Protein AF-X1ARS0-F1 (afdb_monomer)

Sequence (108 aa):
MAFAHSLEYIEGKKKSLIFTQDKILSTDGEGVPELIISYIIMGKVKHIDKERERIVPELKKLLLLFKEKYKNKNLAHVSEFQEFKQEIDNLFGEEGKTVDQRLKGSFF

Organism: NCBI:txid412755

Nearest PDB structures (foldseek):
  1p1i-assembly1_B-2  TM=3.208E-01  e=1.091E+00  Saccharomyces cerevisiae
  1p1k-assembly1_B-2  TM=2.915E-01  e=1.022E+00  Saccharomyces cerevisiae
  1p1j-assembly1_B  TM=2.896E-01  e=1.716E+00  Saccharomyces cerevisiae
  1jkf-assembly1_B-2  TM=2.681E-01  e=4.832E+00  Saccharomyces cerevisiae

Structure (mmCIF, N/CA/C/O backbone):
data_AF-X1ARS0-F1
#
_entry.id   AF-X1ARS0-F1
#
loop_
_atom_site.group_PDB
_atom_site.id
_atom_site.type_symbol
_atom_site.label_atom_id
_atom_site.label_alt_id
_atom_site.label_comp_id
_atom_site.label_asym_id
_atom_site.label_entity_id
_atom_site.label_seq_id
_atom_site.pdbx_PDB_ins_code
_atom_site.Cartn_x
_atom_site.Cartn_y
_atom_site.Cartn_z
_atom_site.occupancy
_atom_site.B_iso_or_equiv
_atom_site.auth_seq_id
_atom_site.auth_comp_id
_atom_site.auth_asym_id
_atom_site.auth_atom_id
_atom_site.pdbx_PDB_model_num
ATOM 1 N N . MET A 1 1 ? -26.116 6.907 -14.077 1.00 30.17 1 MET A N 1
ATOM 2 C CA . MET A 1 1 ? -25.538 7.171 -12.742 1.00 30.17 1 MET A CA 1
ATOM 3 C C . MET A 1 1 ? -24.481 6.113 -12.485 1.00 30.17 1 MET A C 1
ATOM 5 O O . MET A 1 1 ? -24.830 4.943 -12.421 1.00 30.17 1 MET A O 1
ATOM 9 N N . ALA A 1 2 ? -23.201 6.485 -12.470 1.00 32.44 2 ALA A N 1
ATOM 10 C CA . ALA A 1 2 ? -22.108 5.536 -12.281 1.00 32.44 2 ALA A CA 1
ATOM 11 C C . ALA A 1 2 ? -21.790 5.414 -10.784 1.00 32.44 2 ALA A C 1
ATOM 13 O O . ALA A 1 2 ? -21.357 6.383 -10.162 1.00 32.44 2 ALA A O 1
ATOM 14 N N . PHE A 1 3 ? -22.001 4.230 -10.208 1.00 35.53 3 PHE A N 1
ATOM 15 C CA . PHE A 1 3 ? -21.437 3.863 -8.910 1.00 35.53 3 PHE A CA 1
ATOM 16 C C . PHE A 1 3 ? -19.930 3.649 -9.094 1.00 35.53 3 PHE A C 1
ATOM 18 O O . PHE A 1 3 ? -19.471 2.533 -9.294 1.00 35.53 3 PHE A O 1
ATOM 25 N N . ALA A 1 4 ? -19.163 4.737 -9.104 1.00 38.06 4 ALA A N 1
ATOM 26 C CA . ALA A 1 4 ? -17.704 4.704 -9.200 1.00 38.06 4 ALA A CA 1
ATOM 27 C C . ALA A 1 4 ? -17.049 5.131 -7.879 1.00 38.06 4 ALA A C 1
ATOM 29 O O . ALA A 1 4 ? -16.035 5.819 -7.876 1.00 38.06 4 ALA A O 1
ATOM 30 N N . HIS A 1 5 ? -17.634 4.755 -6.739 1.00 48.25 5 HIS A N 1
ATOM 31 C CA . HIS A 1 5 ? -16.856 4.744 -5.505 1.00 48.25 5 HIS A CA 1
ATOM 32 C C . HIS A 1 5 ? -16.083 3.430 -5.500 1.00 48.25 5 HIS A C 1
ATOM 34 O O . HIS A 1 5 ? -16.653 2.372 -5.240 1.00 48.25 5 HIS A O 1
ATOM 40 N N . SER A 1 6 ? -14.803 3.488 -5.873 1.00 61.53 6 SER A N 1
ATOM 41 C CA . SER A 1 6 ? -13.886 2.376 -5.644 1.00 61.53 6 SER A CA 1
ATOM 42 C C . SER A 1 6 ? -13.965 2.012 -4.166 1.00 61.53 6 SER A C 1
ATOM 44 O O . SER A 1 6 ? -13.760 2.873 -3.310 1.00 61.53 6 SER A O 1
ATOM 46 N N . LEU A 1 7 ? -14.322 0.763 -3.870 1.00 71.25 7 LEU A N 1
ATOM 47 C CA . LEU A 1 7 ? -14.310 0.259 -2.507 1.00 71.25 7 LEU A CA 1
ATOM 48 C C . LEU A 1 7 ? -12.869 0.359 -1.993 1.00 71.25 7 LEU A C 1
ATOM 50 O O . LEU A 1 7 ? -11.976 -0.263 -2.557 1.00 71.25 7 LEU A O 1
ATOM 54 N N . GLU A 1 8 ? -12.650 1.175 -0.967 1.00 84.88 8 G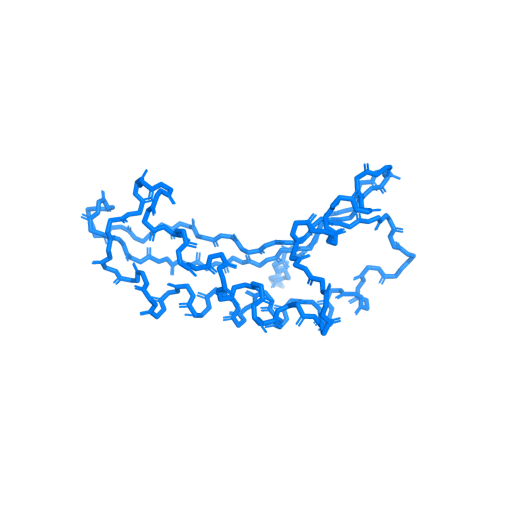LU A N 1
ATOM 55 C CA . GLU A 1 8 ? -11.327 1.412 -0.365 1.00 84.88 8 GLU A CA 1
ATOM 56 C C . GLU A 1 8 ? -11.224 0.787 1.037 1.00 84.88 8 GLU A C 1
ATOM 58 O O . GLU A 1 8 ? -10.236 0.989 1.742 1.00 84.88 8 GLU A O 1
ATOM 63 N N . TYR A 1 9 ? -12.239 0.029 1.471 1.00 88.12 9 TYR A N 1
ATOM 64 C CA . TYR A 1 9 ? -12.201 -0.703 2.732 1.00 88.12 9 TYR A CA 1
ATOM 65 C C . TYR A 1 9 ? -13.114 -1.934 2.764 1.00 88.12 9 TYR A C 1
ATOM 67 O O . TYR A 1 9 ? -14.080 -2.039 2.015 1.00 88.12 9 TYR A O 1
ATOM 75 N N . ILE A 1 10 ? -12.816 -2.860 3.675 1.00 88.56 10 ILE A N 1
ATOM 76 C CA . ILE A 1 10 ? -13.638 -4.022 4.025 1.00 88.56 10 ILE A CA 1
ATOM 77 C C . ILE A 1 10 ? -13.749 -4.092 5.552 1.00 88.56 10 ILE A C 1
ATOM 79 O O . ILE A 1 10 ? -12.742 -4.074 6.264 1.00 88.56 10 ILE A O 1
ATOM 83 N N . GLU A 1 11 ? -14.972 -4.219 6.064 1.00 88.81 11 GLU A N 1
ATOM 84 C CA . GLU A 1 11 ? -15.238 -4.410 7.493 1.00 88.81 11 GLU A CA 1
ATOM 85 C C . GLU A 1 11 ? -15.523 -5.876 7.821 1.00 88.81 11 GLU A C 1
ATOM 87 O O . GLU A 1 11 ? -16.542 -6.446 7.433 1.00 88.81 11 GLU A O 1
ATOM 92 N N . GLY A 1 12 ? -14.625 -6.494 8.584 1.00 85.69 12 GLY A N 1
ATOM 93 C CA . GLY A 1 12 ? -14.832 -7.811 9.170 1.00 85.69 12 GLY A CA 1
ATOM 94 C C . GLY A 1 12 ? -15.444 -7.745 10.573 1.00 85.69 12 GLY A C 1
ATOM 95 O O . GLY A 1 12 ? -15.654 -6.689 11.171 1.00 85.69 12 GLY A O 1
ATOM 96 N N . LYS A 1 13 ? -15.683 -8.919 11.173 1.00 87.75 13 LYS A N 1
ATOM 97 C CA . LYS A 1 13 ? -16.222 -9.007 12.546 1.00 87.75 13 LYS A CA 1
ATOM 98 C C . LYS A 1 13 ? -15.276 -8.429 13.606 1.00 87.75 13 LYS A C 1
ATOM 100 O O . LYS A 1 13 ? -15.750 -7.842 14.573 1.00 87.75 13 LYS A O 1
ATOM 105 N N . LYS A 1 14 ? -13.963 -8.613 13.437 1.00 88.81 14 LYS A N 1
ATOM 106 C CA . LYS A 1 14 ? -12.928 -8.221 14.415 1.00 88.81 14 LYS A CA 1
ATOM 107 C C . LYS A 1 14 ? -11.913 -7.214 13.884 1.00 88.81 14 LYS A C 1
ATOM 109 O O . LYS A 1 14 ? -11.246 -6.554 14.677 1.00 88.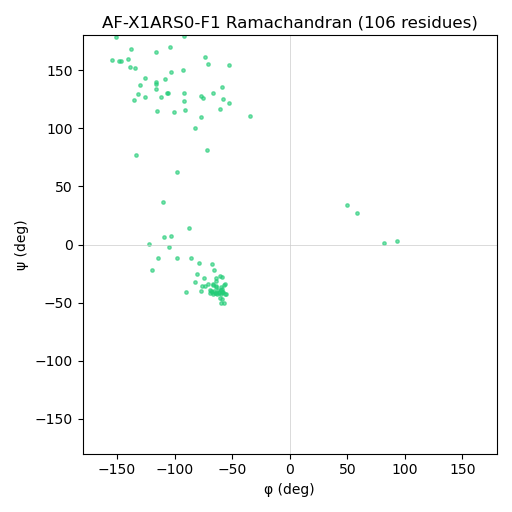81 14 LYS A O 1
ATOM 114 N N . LYS A 1 15 ? -11.759 -7.140 12.566 1.00 89.31 15 LYS A N 1
ATOM 115 C CA . LYS A 1 15 ? -10.719 -6.361 11.903 1.00 89.31 15 LYS A CA 1
ATOM 116 C C . LYS A 1 15 ? -11.331 -5.578 10.752 1.00 89.31 15 LYS A C 1
ATOM 118 O O . LYS A 1 15 ? -12.311 -6.028 10.158 1.00 89.31 15 LYS A O 1
ATOM 123 N N . SER A 1 16 ? -10.718 -4.450 10.453 1.00 89.06 16 SER A N 1
ATOM 124 C CA . SER A 1 16 ? -11.025 -3.602 9.312 1.00 89.06 16 SER A CA 1
ATOM 125 C C . SER A 1 16 ? -9.804 -3.571 8.397 1.00 89.06 16 SER A C 1
ATOM 127 O O . SER A 1 16 ? -8.671 -3.507 8.877 1.00 89.06 16 SER A O 1
ATOM 129 N N . LEU A 1 17 ? -10.035 -3.651 7.093 1.00 90.25 17 LEU A N 1
ATOM 130 C CA . LEU A 1 17 ? -9.021 -3.529 6.051 1.00 90.25 17 LEU A CA 1
ATOM 131 C C . LEU A 1 17 ? -9.292 -2.233 5.298 1.00 90.25 17 LEU A C 1
ATOM 133 O O . LEU A 1 17 ? -10.406 -2.045 4.828 1.00 90.25 17 LEU A O 1
ATOM 137 N N . ILE A 1 18 ? -8.297 -1.365 5.168 1.00 91.12 18 ILE A N 1
ATOM 138 C CA . ILE A 1 18 ? -8.351 -0.190 4.288 1.00 91.12 18 ILE A CA 1
ATOM 139 C C . ILE A 1 18 ? -7.278 -0.386 3.231 1.00 91.12 18 ILE A C 1
ATOM 141 O O . ILE A 1 18 ? -6.159 -0.781 3.561 1.00 91.12 18 ILE A O 1
ATOM 145 N N . PHE A 1 19 ? -7.617 -0.155 1.970 1.00 93.62 19 PHE A N 1
ATOM 146 C CA . PHE A 1 19 ? -6.719 -0.410 0.857 1.00 93.62 19 PHE A CA 1
ATOM 147 C C . PHE A 1 19 ? -6.918 0.588 -0.276 1.00 93.62 19 PHE A C 1
ATOM 149 O O . PHE A 1 19 ? -7.965 1.211 -0.438 1.00 93.62 19 PHE A O 1
ATOM 156 N N . THR A 1 20 ? -5.881 0.719 -1.086 1.00 93.75 20 THR A N 1
ATOM 157 C CA . THR A 1 20 ? -5.926 1.403 -2.369 1.00 93.75 20 THR A CA 1
ATOM 158 C C . THR A 1 20 ? -5.086 0.613 -3.362 1.00 93.75 20 THR A C 1
ATOM 160 O O . THR A 1 20 ? -4.255 -0.212 -2.975 1.00 93.75 20 THR A O 1
ATOM 163 N N . GLN A 1 21 ? -5.335 0.820 -4.645 1.00 94.12 21 GLN A N 1
ATOM 164 C CA . GLN A 1 21 ? -4.725 0.028 -5.700 1.00 94.12 21 GLN A CA 1
ATOM 165 C C . GLN A 1 21 ? -4.317 0.910 -6.869 1.00 94.12 21 GLN A C 1
ATOM 167 O O . GLN A 1 21 ? -4.927 1.951 -7.120 1.00 94.12 21 GLN A O 1
ATOM 172 N N . ASP A 1 22 ? -3.309 0.460 -7.598 1.00 94.00 22 ASP A N 1
ATOM 173 C CA . ASP A 1 22 ? -2.842 1.086 -8.827 1.00 94.00 22 ASP A CA 1
ATOM 174 C C . ASP A 1 22 ? -2.233 0.009 -9.736 1.00 94.00 22 ASP A C 1
ATOM 176 O O . ASP A 1 22 ? -2.189 -1.172 -9.388 1.00 94.00 22 ASP A O 1
ATOM 180 N N . LYS A 1 23 ? -1.775 0.407 -10.919 1.00 94.12 23 LYS A N 1
ATOM 181 C CA . LYS A 1 23 ? -1.051 -0.450 -11.846 1.00 94.12 23 LYS A CA 1
ATOM 182 C C . LYS A 1 23 ? 0.420 -0.062 -11.914 1.00 94.12 23 LYS A C 1
ATOM 184 O O . LYS A 1 23 ? 0.765 1.125 -11.922 1.00 94.12 23 LYS A O 1
ATOM 189 N N . ILE A 1 24 ? 1.281 -1.062 -12.028 1.00 94.69 24 ILE A N 1
ATOM 190 C CA . ILE A 1 24 ? 2.716 -0.902 -12.258 1.00 94.69 24 ILE A CA 1
ATOM 191 C C . ILE A 1 24 ? 3.129 -1.695 -13.490 1.00 94.69 24 ILE A C 1
ATOM 193 O O . ILE A 1 24 ? 2.593 -2.761 -13.758 1.00 94.69 24 ILE A O 1
ATOM 197 N N . LEU A 1 25 ? 4.063 -1.152 -14.262 1.00 93.44 25 LEU A N 1
ATOM 198 C CA . LEU A 1 25 ? 4.692 -1.898 -15.342 1.00 93.44 25 LEU A CA 1
ATOM 199 C C . LEU A 1 25 ? 5.946 -2.568 -14.789 1.00 93.44 25 LEU A C 1
ATOM 201 O O . LEU A 1 25 ? 6.761 -1.892 -14.158 1.00 93.44 25 LEU A O 1
ATOM 205 N N . SER A 1 26 ? 6.092 -3.858 -15.043 1.00 91.06 26 SER A N 1
ATOM 206 C CA . SER A 1 26 ? 7.255 -4.658 -14.681 1.00 91.06 26 SER A CA 1
ATOM 207 C C . SER A 1 26 ? 7.949 -5.175 -15.944 1.00 91.06 26 SER A C 1
ATOM 209 O O . SER A 1 26 ? 7.403 -5.102 -17.049 1.00 91.06 26 SER A O 1
ATOM 211 N N . THR A 1 27 ? 9.176 -5.670 -15.805 1.00 90.31 27 THR A N 1
ATOM 212 C CA . THR A 1 27 ? 9.902 -6.299 -16.925 1.00 90.31 27 THR A CA 1
ATOM 213 C C . THR A 1 27 ? 9.487 -7.745 -17.165 1.00 90.31 27 THR A C 1
ATOM 215 O O . THR A 1 27 ? 9.637 -8.246 -18.273 1.00 90.31 27 THR A O 1
ATOM 218 N N . ASP A 1 28 ? 8.989 -8.411 -16.129 1.00 88.25 28 ASP A N 1
ATOM 219 C CA . ASP A 1 28 ? 8.488 -9.784 -16.142 1.00 88.25 28 ASP A CA 1
ATOM 220 C C . ASP A 1 28 ? 7.015 -9.881 -16.574 1.00 88.25 28 ASP A C 1
ATOM 222 O O . ASP A 1 28 ? 6.553 -10.962 -16.922 1.00 88.25 28 ASP A O 1
ATOM 226 N N . GLY A 1 29 ? 6.301 -8.753 -16.645 1.00 81.94 29 GLY A N 1
ATOM 227 C CA . GLY A 1 29 ? 4.897 -8.673 -17.054 1.00 81.94 29 GLY A CA 1
ATOM 228 C C . GLY A 1 29 ? 4.644 -8.528 -18.559 1.00 81.94 29 GLY A C 1
ATOM 229 O O . GLY A 1 29 ? 3.543 -8.148 -18.941 1.00 81.94 29 GLY A O 1
ATOM 230 N N . GLU A 1 30 ? 5.636 -8.760 -19.428 1.00 88.00 30 GLU A N 1
ATOM 231 C CA . GLU A 1 30 ? 5.493 -8.732 -20.904 1.00 88.00 30 GLU A CA 1
ATOM 232 C C . GLU A 1 30 ? 4.796 -7.470 -21.469 1.00 88.00 30 GLU A C 1
ATOM 234 O O . GLU A 1 30 ? 4.064 -7.510 -22.457 1.00 88.00 30 GLU A O 1
ATOM 239 N N . GLY A 1 31 ? 5.007 -6.309 -20.840 1.00 86.50 31 GLY A N 1
ATOM 240 C CA . GLY A 1 31 ? 4.375 -5.052 -21.259 1.00 86.50 31 GLY 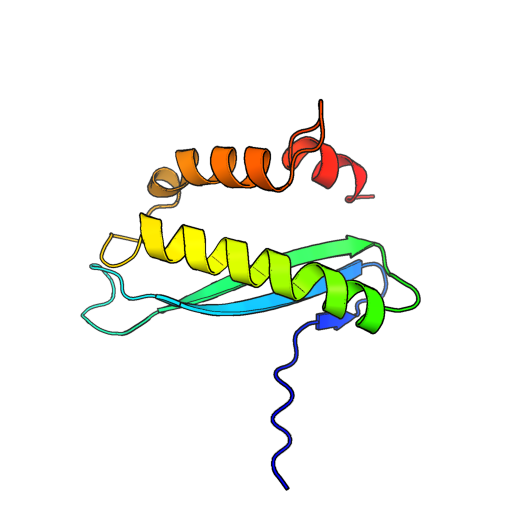A CA 1
ATOM 241 C C . GLY A 1 31 ? 2.936 -4.857 -20.759 1.00 86.50 31 GLY A C 1
ATOM 242 O O . GLY A 1 31 ? 2.327 -3.822 -21.042 1.00 86.50 31 GLY A O 1
ATOM 243 N N . VAL A 1 32 ? 2.396 -5.803 -19.990 1.00 90.38 32 VAL A N 1
ATOM 244 C CA . VAL A 1 32 ? 1.085 -5.717 -19.343 1.00 90.38 32 VAL A CA 1
ATOM 245 C C . VAL A 1 32 ? 1.246 -5.126 -17.938 1.00 90.38 32 VAL A C 1
ATOM 247 O O . VAL A 1 32 ? 1.985 -5.672 -17.123 1.00 90.38 32 VAL A O 1
ATOM 250 N N . PRO A 1 33 ? 0.558 -4.015 -17.609 1.00 91.56 33 PRO A N 1
ATOM 251 C CA . PRO A 1 33 ? 0.597 -3.477 -16.256 1.00 91.56 33 PRO A CA 1
ATOM 252 C C . PRO A 1 33 ? -0.071 -4.412 -15.240 1.00 91.56 33 PRO A C 1
ATOM 254 O O . PRO A 1 33 ? -1.231 -4.800 -15.406 1.00 91.56 33 PRO A O 1
ATOM 257 N N . GLU A 1 34 ? 0.633 -4.685 -14.150 1.00 90.62 34 GLU A N 1
ATOM 258 C CA . GLU A 1 34 ? 0.203 -5.530 -13.041 1.00 90.62 34 GLU A CA 1
ATOM 259 C C . GLU A 1 34 ? -0.475 -4.717 -11.937 1.00 90.62 34 GLU A C 1
ATOM 261 O O . GLU A 1 34 ? -0.171 -3.540 -11.727 1.00 90.62 34 GLU A O 1
ATOM 266 N N . LEU A 1 35 ? -1.406 -5.348 -11.219 1.00 91.62 35 LEU A N 1
ATOM 267 C CA . LEU A 1 35 ? -2.098 -4.732 -10.091 1.00 91.62 35 LEU A CA 1
ATOM 268 C C . LEU A 1 35 ? -1.188 -4.717 -8.860 1.00 91.62 35 LEU A C 1
ATOM 270 O O . LEU A 1 35 ? -0.727 -5.763 -8.414 1.00 91.62 35 LEU A O 1
ATOM 274 N N . ILE A 1 36 ? -1.026 -3.544 -8.256 1.00 92.06 36 ILE A N 1
ATOM 275 C CA . ILE A 1 36 ? -0.416 -3.393 -6.936 1.00 92.06 36 ILE A CA 1
ATOM 276 C C . ILE A 1 36 ? -1.434 -2.837 -5.952 1.00 92.06 36 ILE A C 1
ATOM 278 O O . ILE A 1 36 ? -2.228 -1.954 -6.280 1.00 92.06 36 ILE A O 1
ATOM 282 N N . ILE A 1 37 ? -1.406 -3.367 -4.732 1.00 92.88 37 ILE A N 1
ATOM 283 C CA . ILE A 1 37 ? -2.334 -3.010 -3.663 1.00 92.88 37 ILE A CA 1
ATOM 284 C C . ILE A 1 37 ? -1.515 -2.590 -2.449 1.00 92.88 37 ILE A C 1
ATOM 286 O O . ILE A 1 37 ? -0.665 -3.340 -1.975 1.00 92.88 37 ILE A O 1
ATOM 290 N N . SER A 1 38 ? -1.805 -1.404 -1.926 1.00 91.12 38 SER A N 1
ATOM 291 C CA . SER A 1 38 ? -1.309 -0.948 -0.631 1.00 91.12 38 SER A CA 1
ATOM 292 C C . SER A 1 38 ? -2.458 -0.995 0.360 1.00 91.12 38 SER A C 1
ATOM 294 O O . SER A 1 38 ? -3.559 -0.529 0.058 1.00 91.12 38 SER A O 1
ATOM 296 N N . TYR A 1 39 ? -2.233 -1.600 1.523 1.00 91.75 39 TYR A N 1
ATOM 297 C CA . TYR A 1 39 ? -3.294 -1.855 2.485 1.00 91.75 39 TYR A CA 1
ATOM 298 C C . TYR A 1 39 ? -2.811 -1.811 3.932 1.00 91.75 39 TYR A C 1
ATOM 300 O O . TYR A 1 39 ? -1.638 -2.030 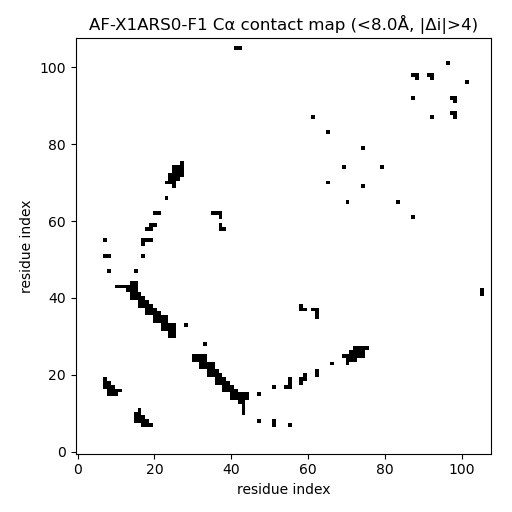4.228 1.00 91.75 39 TYR A O 1
ATOM 308 N N . ILE A 1 40 ? -3.753 -1.586 4.846 1.00 88.00 40 ILE A N 1
ATOM 309 C CA . ILE A 1 40 ? -3.557 -1.735 6.286 1.00 88.00 40 ILE A CA 1
ATOM 310 C C . ILE A 1 40 ? -4.675 -2.585 6.884 1.00 88.00 40 ILE A C 1
ATOM 312 O O . ILE A 1 40 ? -5.853 -2.411 6.569 1.00 88.00 40 ILE A O 1
ATOM 316 N N . ILE A 1 41 ? -4.296 -3.494 7.778 1.00 89.25 41 ILE A N 1
ATOM 317 C CA . ILE A 1 41 ? -5.227 -4.263 8.603 1.00 89.25 41 ILE A CA 1
ATOM 318 C C . ILE A 1 41 ? -5.164 -3.696 10.013 1.00 89.25 41 ILE A C 1
ATOM 320 O O . ILE A 1 41 ? -4.086 -3.559 10.589 1.00 89.25 41 ILE A O 1
ATOM 324 N N . MET A 1 42 ? -6.322 -3.400 10.587 1.00 86.56 42 MET A N 1
ATOM 325 C CA . MET A 1 42 ? -6.428 -2.867 11.939 1.00 86.56 42 MET A CA 1
ATOM 326 C C . MET A 1 42 ? -7.570 -3.505 12.717 1.00 86.56 42 MET A C 1
ATOM 328 O O . MET A 1 42 ? -8.405 -4.223 12.163 1.00 86.56 42 MET A O 1
ATOM 332 N N . GLY A 1 43 ? -7.590 -3.266 14.031 1.00 87.06 43 GLY A N 1
ATOM 333 C CA . GLY A 1 43 ? -8.745 -3.586 14.867 1.00 87.06 43 GLY A CA 1
ATOM 334 C C . GLY A 1 43 ? -10.025 -2.975 14.300 1.00 87.06 43 GLY A C 1
ATOM 335 O O . GLY A 1 43 ? -9.977 -1.984 13.575 1.00 87.06 43 GLY A O 1
ATOM 336 N N . LYS A 1 44 ? -11.177 -3.571 14.615 1.00 87.12 44 LYS A N 1
ATOM 337 C CA . LYS A 1 44 ? -12.460 -3.008 14.195 1.00 87.12 44 LYS A CA 1
ATOM 338 C C . LYS A 1 44 ? -12.607 -1.583 14.731 1.00 87.12 44 LYS A C 1
ATOM 340 O O . LYS A 1 44 ? -12.519 -1.357 15.938 1.00 87.12 44 LYS A O 1
ATOM 345 N N . VAL A 1 45 ? -12.868 -0.645 13.832 1.00 84.12 45 VAL A N 1
ATOM 346 C CA . VAL A 1 45 ? -13.079 0.769 14.158 1.00 84.12 45 VAL A CA 1
ATOM 347 C C . VAL A 1 45 ? -14.565 1.108 14.103 1.00 84.12 45 VAL A C 1
ATOM 349 O O . VAL A 1 45 ? -15.318 0.503 13.348 1.00 84.12 45 VAL A O 1
ATOM 352 N N . LYS A 1 46 ? -15.011 2.061 14.929 1.00 84.44 46 LYS A N 1
ATOM 353 C CA . LYS A 1 46 ? -16.425 2.487 14.957 1.00 84.44 46 LYS A CA 1
ATOM 354 C C . LYS A 1 46 ? -16.818 3.346 13.751 1.00 84.44 46 LYS A C 1
ATOM 356 O O . LYS A 1 46 ? -17.982 3.353 13.376 1.00 84.44 46 LYS A O 1
ATOM 361 N N . HIS A 1 47 ? -15.861 4.083 13.185 1.00 88.44 47 HIS A N 1
ATOM 362 C CA . HIS A 1 47 ? -16.077 5.040 12.098 1.00 88.44 47 HIS A CA 1
ATOM 363 C C . HIS A 1 47 ? -15.021 4.831 11.010 1.00 88.44 47 HIS A C 1
ATOM 365 O O . HIS A 1 47 ? -14.039 5.571 10.941 1.00 88.44 47 HIS A O 1
ATOM 371 N N . ILE A 1 48 ? -15.193 3.788 10.193 1.00 87.56 48 ILE A N 1
ATOM 372 C CA . ILE A 1 48 ? -14.190 3.419 9.189 1.00 87.56 48 ILE A CA 1
ATOM 373 C C . ILE A 1 48 ? -13.996 4.485 8.113 1.00 87.56 48 ILE A C 1
ATOM 375 O O . ILE A 1 48 ? -12.871 4.669 7.669 1.00 87.56 48 ILE A O 1
ATOM 379 N N . ASP A 1 49 ? -15.036 5.242 7.757 1.00 89.12 49 ASP A N 1
ATOM 380 C CA . ASP A 1 49 ? -14.920 6.305 6.754 1.00 89.12 49 ASP A CA 1
ATOM 381 C C . ASP A 1 49 ? -13.935 7.400 7.191 1.00 89.12 49 ASP A C 1
ATOM 383 O O . ASP A 1 49 ? -13.105 7.837 6.398 1.00 89.12 49 ASP A O 1
ATOM 387 N N . LYS A 1 50 ? -13.939 7.765 8.481 1.00 88.00 50 LYS A N 1
ATOM 388 C CA . LYS A 1 50 ? -12.985 8.734 9.043 1.00 88.00 50 LYS A CA 1
ATOM 389 C C . LYS A 1 50 ? -11.550 8.207 8.996 1.00 88.00 50 LYS A C 1
ATOM 391 O O . LYS A 1 50 ? -10.620 8.944 8.676 1.00 88.00 50 LYS A O 1
ATOM 396 N N . GLU A 1 51 ? -11.358 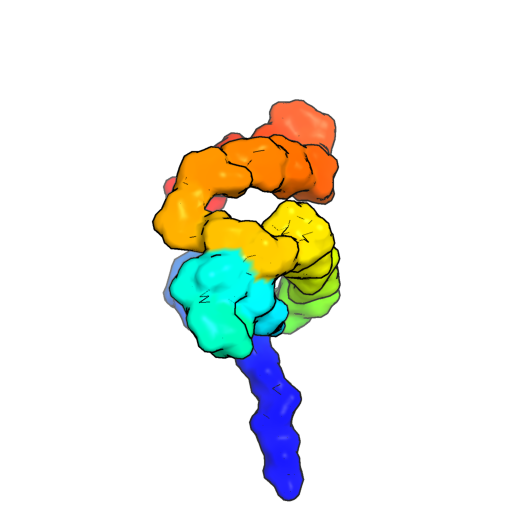6.928 9.317 1.00 87.25 51 GLU A N 1
ATOM 397 C CA . GLU A 1 51 ? -10.036 6.301 9.223 1.00 87.25 51 GLU A CA 1
ATOM 398 C C . GLU A 1 51 ? -9.582 6.171 7.768 1.00 87.25 51 GLU A C 1
ATOM 400 O O . GLU A 1 51 ? -8.429 6.461 7.460 1.00 87.25 51 GLU A O 1
ATOM 405 N N . ARG A 1 52 ? -10.488 5.816 6.853 1.00 89.00 52 ARG A N 1
ATOM 406 C CA . ARG A 1 52 ? -10.243 5.751 5.409 1.00 89.00 52 ARG A CA 1
ATOM 407 C C . ARG A 1 52 ? -9.757 7.098 4.877 1.00 89.00 52 ARG A C 1
ATOM 409 O O . ARG A 1 52 ? -8.728 7.125 4.209 1.00 89.00 52 ARG A O 1
ATOM 416 N N . GLU A 1 53 ? -10.444 8.197 5.186 1.00 90.25 53 GLU A N 1
ATOM 417 C CA . GLU A 1 53 ? -10.051 9.546 4.746 1.00 90.25 53 GLU A CA 1
ATOM 418 C C . GLU A 1 53 ? -8.632 9.918 5.192 1.00 90.25 53 GLU A C 1
ATOM 420 O O . GLU A 1 53 ? -7.894 10.558 4.445 1.00 90.25 53 GLU A O 1
ATOM 425 N N . ARG A 1 54 ? -8.223 9.461 6.381 1.00 86.44 54 ARG A N 1
ATOM 426 C CA . ARG A 1 54 ? -6.873 9.667 6.917 1.00 86.44 54 ARG A CA 1
ATOM 427 C C . ARG A 1 54 ? -5.829 8.745 6.282 1.00 86.44 54 ARG A C 1
ATOM 429 O O . ARG A 1 54 ? -4.702 9.165 6.051 1.00 86.44 54 ARG A O 1
ATOM 436 N N . ILE A 1 55 ? -6.174 7.482 6.045 1.00 88.31 55 ILE A N 1
ATOM 437 C CA . ILE A 1 55 ? -5.220 6.416 5.701 1.00 88.31 55 ILE A CA 1
ATOM 438 C C . ILE A 1 55 ? -5.006 6.289 4.195 1.00 88.31 55 ILE A C 1
ATOM 440 O O . ILE A 1 55 ? -3.874 6.088 3.759 1.00 88.31 55 ILE A O 1
ATOM 444 N N . VAL A 1 56 ? -6.062 6.404 3.386 1.00 90.75 56 VAL A N 1
ATOM 445 C CA . VAL A 1 56 ? -5.974 6.236 1.927 1.00 90.75 56 VAL A CA 1
ATOM 446 C C . VAL A 1 56 ? -4.927 7.165 1.291 1.00 90.75 56 VAL A C 1
ATOM 448 O O . VAL A 1 56 ? -4.169 6.677 0.450 1.00 90.75 56 VAL A O 1
ATOM 451 N N . PRO A 1 57 ? -4.806 8.456 1.667 1.00 90.12 57 PRO A N 1
ATOM 452 C CA . PRO A 1 57 ? -3.740 9.317 1.152 1.00 90.12 57 PRO A CA 1
ATOM 453 C C . PRO A 1 57 ? -2.332 8.782 1.439 1.00 90.12 57 PRO A C 1
ATOM 455 O O . PRO A 1 57 ? -1.477 8.818 0.557 1.00 90.12 57 PRO A O 1
ATOM 458 N N . GLU A 1 58 ? -2.095 8.237 2.633 1.00 88.00 58 GLU A N 1
ATOM 459 C CA . GLU A 1 58 ? -0.794 7.666 2.997 1.00 88.00 58 GLU A CA 1
ATOM 460 C C . GLU A 1 58 ? -0.502 6.374 2.225 1.00 88.00 58 GLU A C 1
ATOM 462 O O . GLU A 1 58 ? 0.606 6.179 1.727 1.00 88.00 58 GLU A O 1
ATOM 467 N N . LEU A 1 59 ? -1.513 5.521 2.022 1.00 89.94 59 LEU A N 1
ATOM 468 C CA . LEU A 1 59 ? -1.370 4.329 1.182 1.00 89.94 59 LEU A CA 1
ATOM 469 C C . LEU A 1 59 ? -1.087 4.693 -0.286 1.00 89.94 59 LEU A C 1
ATOM 471 O O . LEU A 1 59 ? -0.302 4.006 -0.940 1.00 89.94 59 LEU A O 1
ATOM 475 N N . LYS A 1 60 ? -1.672 5.789 -0.795 1.00 91.81 60 LYS A N 1
ATOM 476 C CA . LYS A 1 60 ? -1.390 6.319 -2.142 1.00 91.81 60 LYS A CA 1
ATOM 477 C C . LYS A 1 60 ? 0.042 6.841 -2.264 1.00 91.81 60 LYS A C 1
ATOM 479 O O . LYS A 1 60 ? 0.695 6.545 -3.261 1.00 91.81 60 LYS A O 1
ATOM 484 N N . LYS A 1 61 ? 0.552 7.561 -1.256 1.00 90.12 61 LYS A N 1
ATOM 485 C CA . LYS A 1 61 ? 1.970 7.967 -1.208 1.00 90.12 61 LYS A CA 1
ATOM 486 C C . LYS A 1 61 ? 2.888 6.748 -1.223 1.00 90.12 61 LYS A C 1
ATOM 488 O O . LYS A 1 61 ? 3.863 6.735 -1.966 1.00 90.12 61 LYS A O 1
ATOM 493 N N . LEU A 1 62 ? 2.544 5.705 -0.466 1.00 90.12 62 LEU A N 1
ATOM 494 C CA . LEU A 1 62 ? 3.332 4.478 -0.442 1.00 90.12 62 LEU A CA 1
ATOM 495 C C . LEU A 1 62 ? 3.367 3.781 -1.813 1.00 90.12 62 LEU A C 1
ATOM 497 O O . LEU A 1 62 ? 4.435 3.366 -2.255 1.00 90.12 62 LEU A O 1
ATOM 501 N N . LEU A 1 63 ? 2.229 3.699 -2.516 1.00 92.06 63 LEU A N 1
ATOM 502 C CA . LEU A 1 63 ? 2.194 3.180 -3.890 1.00 92.06 63 LEU A CA 1
ATOM 503 C C . LEU A 1 63 ? 3.039 4.022 -4.846 1.00 92.06 63 LEU A C 1
ATOM 505 O O . LEU A 1 63 ? 3.726 3.459 -5.695 1.00 92.06 63 LEU A O 1
ATOM 509 N N . LEU A 1 64 ? 2.995 5.351 -4.723 1.00 92.75 64 LEU A N 1
ATOM 510 C CA . LEU A 1 64 ? 3.796 6.239 -5.561 1.00 92.75 64 LEU A CA 1
ATOM 511 C C . LEU A 1 64 ? 5.292 5.956 -5.382 1.00 92.75 64 LEU A C 1
ATOM 513 O O . LEU A 1 64 ? 5.973 5.706 -6.371 1.00 92.75 64 LEU A O 1
ATOM 517 N N . LEU A 1 65 ? 5.769 5.899 -4.138 1.00 91.44 65 LEU A N 1
ATOM 518 C CA . LEU A 1 65 ? 7.172 5.609 -3.826 1.00 91.44 65 LEU A CA 1
ATOM 519 C C . LEU A 1 65 ? 7.595 4.222 -4.318 1.00 91.44 65 LEU A C 1
ATOM 521 O O . LEU A 1 65 ? 8.657 4.067 -4.922 1.00 91.44 65 LEU A O 1
ATOM 525 N N . PHE A 1 66 ? 6.731 3.218 -4.140 1.00 92.12 66 PHE A N 1
ATOM 526 C CA . PHE A 1 66 ? 6.986 1.884 -4.676 1.00 92.12 66 PHE A CA 1
ATOM 527 C C . PHE A 1 66 ? 7.154 1.924 -6.200 1.00 92.12 66 PHE A C 1
ATOM 529 O O . PHE A 1 66 ? 8.112 1.378 -6.743 1.00 92.12 66 PHE A O 1
ATOM 536 N N . LYS A 1 67 ? 6.255 2.613 -6.911 1.00 93.19 67 LYS A N 1
ATOM 537 C CA . LYS A 1 67 ? 6.328 2.745 -8.371 1.00 93.19 67 LYS A CA 1
ATOM 538 C C . LYS A 1 67 ? 7.569 3.513 -8.812 1.00 93.19 67 LYS A C 1
ATOM 540 O O . LYS A 1 67 ? 8.197 3.108 -9.781 1.00 93.19 67 LYS A O 1
ATOM 545 N N . GLU A 1 68 ? 7.943 4.588 -8.130 1.00 92.44 68 GLU A N 1
ATOM 546 C CA . GLU A 1 68 ? 9.160 5.344 -8.449 1.00 92.44 68 GLU A CA 1
ATOM 547 C C . GLU A 1 68 ? 10.412 4.468 -8.345 1.00 92.44 68 GLU A C 1
ATOM 549 O O . GLU A 1 68 ? 11.288 4.537 -9.208 1.00 92.44 68 GLU A O 1
ATOM 554 N N . LYS A 1 69 ? 10.465 3.586 -7.341 1.00 91.44 69 LYS A N 1
ATOM 555 C CA . LYS A 1 69 ? 11.615 2.708 -7.114 1.00 91.44 69 LYS A CA 1
ATOM 556 C C . LYS A 1 69 ? 11.612 1.442 -7.977 1.00 91.44 69 LYS A C 1
ATOM 558 O O . LYS A 1 69 ? 12.694 0.958 -8.323 1.00 91.44 69 LYS A O 1
ATOM 563 N N . TYR A 1 70 ? 10.442 0.897 -8.315 1.00 92.25 70 TYR A N 1
ATOM 564 C CA . TYR A 1 70 ? 10.309 -0.446 -8.903 1.00 92.25 70 TYR A CA 1
ATOM 565 C C . TYR A 1 70 ? 9.611 -0.513 -10.263 1.00 92.25 70 TYR A C 1
ATOM 567 O O . TYR A 1 70 ? 9.504 -1.594 -10.839 1.00 92.25 70 TYR A O 1
ATOM 575 N N . LYS A 1 71 ? 9.173 0.613 -10.836 1.00 91.19 71 LYS A N 1
ATOM 576 C CA . LYS A 1 71 ? 8.658 0.620 -12.211 1.00 91.19 71 LYS A CA 1
ATOM 577 C C . LYS A 1 71 ? 9.734 0.123 -13.178 1.00 91.19 71 LYS A C 1
ATOM 579 O O . LYS A 1 71 ? 10.882 0.555 -13.119 1.00 91.19 71 LYS A O 1
ATOM 584 N N . ASN A 1 72 ? 9.328 -0.746 -14.101 1.00 90.56 72 ASN A N 1
ATOM 585 C CA . ASN A 1 72 ? 10.194 -1.412 -15.073 1.00 90.56 72 ASN A CA 1
ATOM 586 C C . ASN A 1 72 ? 11.317 -2.239 -14.423 1.00 90.56 72 ASN A C 1
ATOM 588 O O . ASN A 1 72 ? 12.376 -2.411 -15.024 1.00 90.56 72 ASN A O 1
ATOM 592 N N . LYS A 1 73 ? 11.110 -2.730 -13.197 1.00 89.44 73 LYS A N 1
ATOM 593 C CA . LYS A 1 73 ? 11.946 -3.769 -12.591 1.00 89.44 73 LYS A CA 1
ATOM 594 C C . LYS A 1 73 ? 11.221 -5.110 -12.626 1.00 89.44 73 LYS A C 1
ATOM 596 O O . LYS A 1 73 ? 10.034 -5.169 -12.949 1.00 89.44 73 LYS A O 1
ATOM 601 N N . ASN A 1 74 ? 11.954 -6.167 -12.297 1.00 87.94 74 ASN A N 1
ATOM 602 C CA . ASN A 1 74 ? 11.384 -7.488 -12.091 1.00 87.94 74 ASN A CA 1
ATOM 603 C C . ASN A 1 74 ? 10.660 -7.513 -10.738 1.00 87.94 74 ASN A C 1
ATOM 605 O O . ASN A 1 74 ? 11.265 -7.142 -9.729 1.00 87.94 74 ASN A O 1
ATOM 609 N N . LEU A 1 75 ? 9.384 -7.907 -10.722 1.00 87.69 75 LEU A N 1
ATOM 610 C CA . LEU A 1 75 ? 8.571 -7.939 -9.504 1.00 87.69 75 LEU A CA 1
ATOM 611 C C . LEU A 1 75 ? 8.340 -9.352 -8.941 1.00 87.69 75 LEU A C 1
ATOM 613 O O . LEU A 1 75 ? 7.760 -9.485 -7.862 1.00 87.69 75 LEU A O 1
ATOM 617 N N . ALA A 1 76 ? 8.833 -10.400 -9.605 1.00 87.38 76 ALA A N 1
ATOM 618 C CA . ALA A 1 76 ? 8.616 -11.796 -9.222 1.00 87.38 76 ALA A CA 1
ATOM 619 C C . ALA A 1 76 ? 9.262 -12.198 -7.883 1.00 87.38 76 ALA A C 1
ATOM 621 O O . ALA A 1 76 ? 8.850 -13.182 -7.260 1.00 87.38 76 ALA A O 1
ATOM 622 N N . HIS A 1 77 ? 10.285 -11.470 -7.425 1.00 85.31 77 HIS A N 1
ATOM 623 C CA . HIS A 1 77 ? 11.085 -11.858 -6.264 1.00 85.31 77 HIS A CA 1
ATOM 624 C C . HIS A 1 77 ? 10.942 -10.877 -5.102 1.00 85.31 77 HIS A C 1
ATOM 626 O O . HIS A 1 77 ? 11.408 -9.744 -5.146 1.00 85.31 77 HIS A O 1
ATOM 632 N N . VAL A 1 78 ? 10.373 -11.357 -3.992 1.00 81.50 78 VAL A N 1
ATOM 633 C CA . VAL A 1 78 ? 10.155 -10.548 -2.779 1.00 81.50 78 VAL A CA 1
ATOM 634 C C . VAL A 1 78 ? 11.462 -10.008 -2.178 1.00 81.50 78 VAL A C 1
ATOM 636 O O . VAL A 1 78 ? 11.462 -8.960 -1.532 1.00 81.50 78 VAL A O 1
ATOM 639 N N . SER A 1 79 ? 12.588 -10.695 -2.401 1.00 82.56 79 SER A N 1
ATOM 640 C CA . SER A 1 79 ? 13.918 -10.249 -1.967 1.00 82.56 79 SER A CA 1
ATOM 641 C C . SER A 1 79 ? 14.315 -8.885 -2.535 1.00 82.56 79 SER A C 1
ATOM 643 O O . SER A 1 79 ? 15.030 -8.147 -1.864 1.00 82.56 79 SER A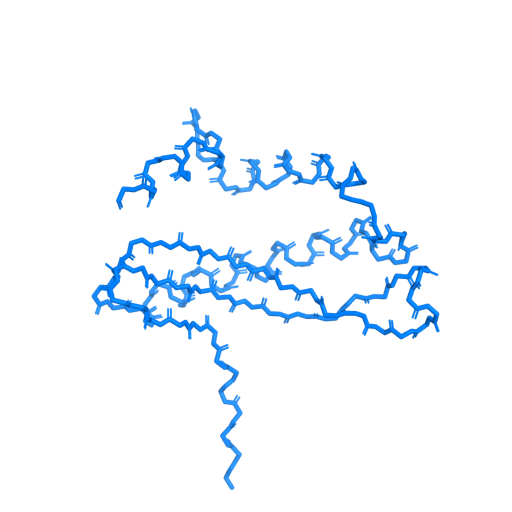 O 1
ATOM 645 N N . GLU A 1 80 ? 13.798 -8.513 -3.707 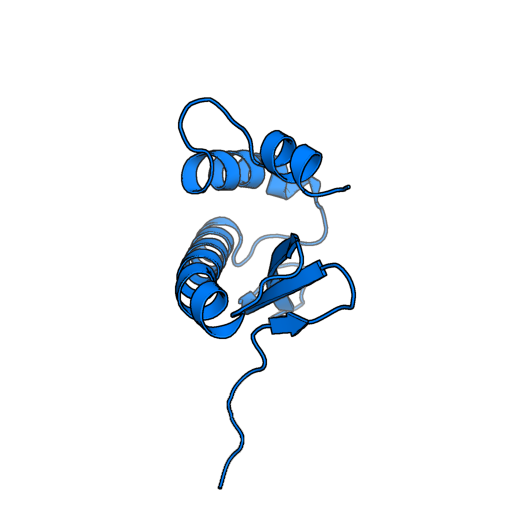1.00 83.88 80 GLU A N 1
ATOM 646 C CA . GLU A 1 80 ? 14.070 -7.225 -4.362 1.00 83.88 80 GLU A CA 1
ATOM 647 C C . GLU A 1 80 ? 13.482 -6.029 -3.584 1.00 83.88 80 GLU A C 1
ATOM 649 O O . GLU A 1 80 ? 13.879 -4.877 -3.776 1.00 83.88 80 GLU A O 1
ATOM 654 N N . PHE A 1 81 ? 12.548 -6.287 -2.663 1.00 86.38 81 PHE A N 1
ATOM 655 C CA . PHE A 1 81 ? 11.832 -5.256 -1.906 1.00 86.38 81 PHE A CA 1
ATOM 656 C C . PHE A 1 81 ? 12.326 -5.089 -0.463 1.00 86.38 81 PHE A C 1
ATOM 658 O O . PHE A 1 81 ? 11.714 -4.350 0.308 1.00 86.38 81 PHE A O 1
ATOM 665 N N . GLN A 1 82 ? 13.420 -5.749 -0.062 1.00 84.19 82 GLN A N 1
ATOM 666 C CA . GLN A 1 82 ? 13.904 -5.682 1.326 1.00 84.19 82 GLN A CA 1
ATOM 667 C C . GLN A 1 82 ? 14.229 -4.255 1.780 1.00 84.19 82 GLN A C 1
ATOM 669 O O . GLN A 1 82 ? 13.874 -3.867 2.891 1.00 84.19 82 GLN A O 1
ATOM 674 N N . GLU A 1 83 ? 14.843 -3.450 0.915 1.00 83.69 83 GLU A N 1
ATOM 675 C CA . GLU A 1 83 ? 15.129 -2.043 1.213 1.00 83.69 83 GLU A CA 1
ATOM 676 C C . GLU A 1 83 ? 13.854 -1.209 1.344 1.00 83.69 83 GLU A C 1
ATOM 678 O O . GLU A 1 83 ? 13.782 -0.295 2.161 1.00 83.69 83 GLU A O 1
ATOM 683 N N . PHE A 1 84 ? 12.821 -1.539 0.568 1.00 86.62 84 PHE A N 1
ATOM 684 C CA . PHE A 1 84 ? 11.553 -0.822 0.624 1.00 86.62 84 PHE A CA 1
ATOM 685 C C . PHE A 1 84 ? 10.872 -0.977 1.983 1.00 86.62 84 PHE A C 1
ATOM 687 O O . PHE A 1 84 ? 10.201 -0.063 2.450 1.00 86.62 84 PHE A O 1
ATOM 694 N N . LYS A 1 85 ? 11.099 -2.097 2.680 1.00 80.19 85 LYS A N 1
ATOM 695 C CA . LYS A 1 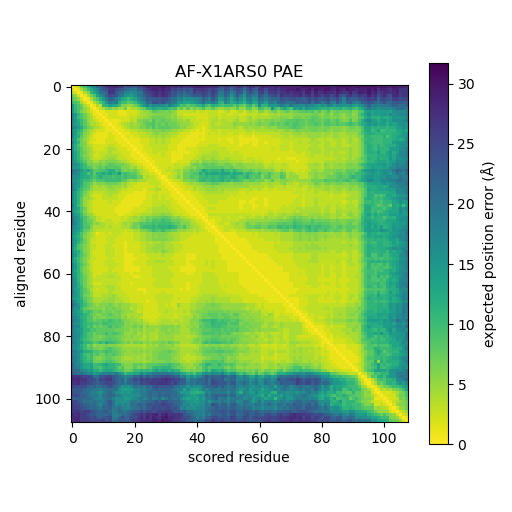85 ? 10.626 -2.268 4.057 1.00 80.19 85 LYS A CA 1
ATOM 696 C C . LYS A 1 85 ? 11.178 -1.187 4.992 1.00 80.19 85 LYS A C 1
ATOM 698 O O . LYS A 1 85 ? 10.424 -0.661 5.804 1.00 80.19 85 LYS A O 1
ATOM 703 N N . GLN A 1 86 ? 12.453 -0.824 4.845 1.00 78.81 86 GLN A N 1
ATOM 704 C CA . GLN A 1 86 ? 13.061 0.249 5.638 1.00 78.81 86 GLN A CA 1
ATOM 705 C C . GLN A 1 86 ? 12.448 1.611 5.294 1.00 78.81 86 GLN A C 1
ATOM 707 O O . GLN A 1 86 ? 12.248 2.438 6.176 1.00 78.81 86 GLN A O 1
ATOM 712 N N . GLU A 1 87 ? 12.088 1.839 4.030 1.00 79.81 87 GLU A N 1
ATOM 713 C CA . GLU A 1 87 ? 11.378 3.054 3.615 1.00 79.81 87 GLU A CA 1
ATOM 714 C C . GLU A 1 87 ? 9.968 3.126 4.221 1.00 79.81 87 GLU A C 1
ATOM 716 O O . GLU A 1 87 ? 9.573 4.183 4.710 1.00 79.81 87 GLU A O 1
ATOM 721 N N . ILE A 1 88 ? 9.237 2.006 4.285 1.00 81.44 88 ILE A N 1
ATOM 722 C CA . ILE A 1 88 ? 7.956 1.931 5.008 1.00 81.44 88 ILE A CA 1
ATOM 723 C C . ILE A 1 88 ? 8.176 2.245 6.495 1.00 81.44 88 ILE A C 1
ATOM 725 O O . ILE A 1 88 ? 7.435 3.046 7.064 1.00 81.44 88 ILE A O 1
ATOM 729 N N . ASP A 1 89 ? 9.198 1.656 7.121 1.00 76.25 89 ASP A N 1
ATOM 730 C CA . ASP A 1 89 ? 9.542 1.934 8.518 1.00 76.25 89 ASP A CA 1
ATOM 731 C C . ASP A 1 89 ? 9.886 3.416 8.745 1.00 76.25 89 ASP A C 1
ATOM 733 O O . ASP A 1 89 ? 9.490 3.969 9.761 1.00 76.25 89 ASP A O 1
ATOM 737 N N . ASN A 1 90 ? 10.543 4.095 7.803 1.00 73.81 90 ASN A N 1
ATOM 738 C CA . ASN A 1 90 ? 10.861 5.523 7.922 1.00 73.81 90 ASN A CA 1
ATOM 739 C C . ASN A 1 90 ? 9.638 6.433 7.725 1.00 73.81 90 ASN A C 1
ATOM 741 O O . ASN A 1 90 ? 9.536 7.479 8.361 1.00 73.81 90 ASN A O 1
ATOM 745 N N . LEU A 1 91 ? 8.712 6.059 6.838 1.00 70.75 91 LEU A N 1
ATOM 746 C CA . LEU A 1 91 ? 7.495 6.834 6.562 1.00 70.75 91 LEU A CA 1
ATOM 747 C C . LEU A 1 91 ? 6.444 6.681 7.662 1.00 70.75 91 LEU A C 1
ATOM 749 O O . LEU A 1 91 ? 5.705 7.619 7.953 1.00 70.75 91 LEU A O 1
ATOM 753 N N . PHE A 1 92 ? 6.346 5.482 8.238 1.00 70.06 92 PHE A N 1
ATOM 754 C CA . PHE A 1 92 ? 5.285 5.118 9.174 1.00 70.06 92 PHE A CA 1
ATOM 755 C C . PHE A 1 92 ? 5.780 4.847 10.596 1.00 70.06 92 PHE A C 1
ATOM 757 O O . PHE A 1 92 ? 4.953 4.737 11.504 1.00 70.06 92 PHE A O 1
ATOM 764 N N . GLY A 1 93 ? 7.085 4.724 10.819 1.00 60.81 93 GLY A N 1
ATOM 765 C CA . GLY A 1 93 ? 7.683 4.633 12.145 1.00 60.81 93 GLY A CA 1
ATOM 766 C C . GLY A 1 93 ? 7.736 6.009 12.797 1.00 60.81 93 GLY A C 1
ATOM 767 O O . GLY A 1 93 ? 8.510 6.870 12.400 1.00 60.81 93 GLY A O 1
ATOM 768 N N . GLU A 1 94 ? 6.918 6.226 13.827 1.00 56.00 94 GLU A N 1
ATOM 769 C CA . GLU A 1 94 ? 7.217 7.273 14.811 1.00 56.00 94 GLU A CA 1
ATOM 770 C C . GLU A 1 94 ? 8.410 6.839 15.668 1.00 56.00 94 GLU A C 1
ATOM 772 O O . GLU A 1 94 ? 8.651 5.635 15.825 1.00 56.00 94 GLU A O 1
ATOM 777 N N . GLU A 1 95 ? 9.118 7.821 16.241 1.00 44.78 95 GLU A N 1
ATOM 778 C CA . GLU A 1 95 ? 10.289 7.632 17.103 1.00 44.78 95 GLU A CA 1
ATOM 779 C C . GLU A 1 95 ? 10.182 6.363 17.969 1.00 44.78 95 GLU A C 1
ATOM 781 O O . GLU A 1 95 ? 9.363 6.248 18.883 1.00 44.78 95 GLU A O 1
ATOM 786 N N . GLY A 1 96 ? 11.026 5.380 17.647 1.00 45.44 96 GLY A N 1
ATOM 787 C CA . GLY A 1 96 ? 11.254 4.201 18.475 1.00 45.44 96 GLY A CA 1
ATOM 788 C C . GLY A 1 96 ? 10.419 2.949 18.184 1.00 45.44 96 GLY 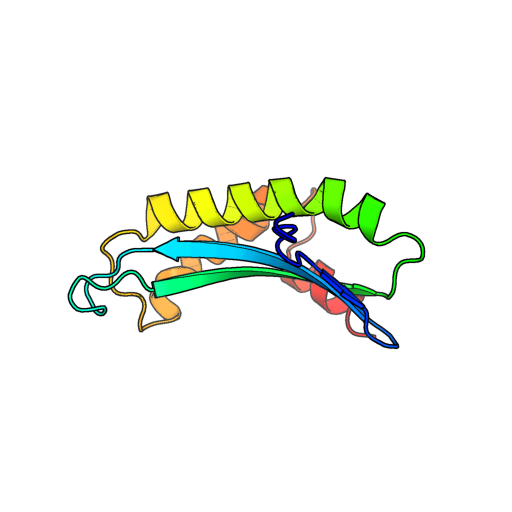A C 1
ATOM 789 O O . GLY A 1 96 ? 10.608 1.978 18.918 1.00 45.44 96 GLY A O 1
ATOM 790 N N . LYS A 1 97 ? 9.536 2.899 17.164 1.00 52.62 97 LYS A N 1
ATOM 791 C CA . LYS A 1 97 ? 8.837 1.639 16.804 1.00 52.62 97 LYS A CA 1
ATOM 792 C C . LYS A 1 97 ? 8.783 1.326 15.306 1.00 52.62 97 LYS A C 1
ATOM 794 O O . LYS A 1 97 ? 8.211 2.092 14.538 1.00 52.62 97 LYS A O 1
ATOM 799 N N . THR A 1 98 ? 9.268 0.143 14.917 1.00 58.81 98 THR A N 1
ATOM 800 C CA . THR A 1 98 ? 9.159 -0.374 13.536 1.00 58.81 98 THR A CA 1
ATOM 801 C C . THR A 1 98 ? 7.733 -0.834 13.205 1.00 58.81 98 THR A C 1
ATOM 803 O O . THR A 1 98 ? 6.926 -1.120 14.099 1.00 58.81 98 THR A O 1
ATOM 806 N N . VAL A 1 99 ? 7.404 -0.957 11.918 1.00 60.22 99 VAL A N 1
ATOM 807 C CA . VAL A 1 99 ? 6.105 -1.450 11.427 1.00 60.22 99 VAL A CA 1
ATOM 808 C C . VAL A 1 99 ? 5.802 -2.834 11.994 1.00 60.22 99 VAL A C 1
ATOM 810 O O . VAL A 1 99 ? 4.698 -3.069 12.484 1.00 60.22 99 VAL A O 1
ATOM 813 N N . ASP A 1 100 ? 6.795 -3.725 12.041 1.00 56.69 100 ASP A N 1
ATOM 814 C CA . ASP A 1 100 ? 6.650 -5.056 12.644 1.00 56.69 100 ASP A CA 1
ATOM 815 C C . ASP A 1 100 ? 6.246 -4.980 14.126 1.00 56.69 100 ASP A C 1
ATOM 817 O O . ASP A 1 100 ? 5.432 -5.776 14.599 1.00 56.69 100 ASP A O 1
ATOM 821 N N . GLN A 1 101 ? 6.784 -4.014 14.878 1.00 56.97 101 GLN A N 1
ATOM 822 C CA . GLN A 1 101 ? 6.446 -3.816 16.291 1.00 56.97 101 GLN A CA 1
ATOM 823 C C . GLN A 1 101 ? 5.028 -3.260 16.474 1.00 56.97 101 GLN A C 1
ATOM 825 O O . GLN A 1 101 ? 4.342 -3.639 17.426 1.00 56.97 101 GLN A O 1
ATOM 830 N N . ARG A 1 102 ? 4.547 -2.419 15.550 1.00 57.72 102 ARG A N 1
ATOM 831 C CA . ARG A 1 102 ? 3.147 -1.954 15.527 1.00 57.72 102 ARG A CA 1
ATOM 832 C C . ARG A 1 102 ? 2.176 -3.078 15.166 1.00 57.72 102 ARG A C 1
ATOM 834 O O . ARG A 1 102 ? 1.120 -3.222 15.787 1.00 57.72 102 ARG A O 1
ATOM 841 N N . LEU A 1 103 ? 2.554 -3.902 14.193 1.00 55.16 103 LEU A N 1
ATOM 842 C CA . LEU A 1 103 ? 1.756 -5.030 13.734 1.00 55.16 103 LEU A CA 1
ATOM 843 C C . LEU A 1 103 ? 1.646 -6.116 14.811 1.00 55.16 103 LEU A C 1
ATOM 845 O O . LEU A 1 103 ? 0.542 -6.589 15.070 1.00 55.16 103 LEU A O 1
ATOM 849 N N . LYS A 1 104 ? 2.727 -6.425 15.541 1.00 51.34 104 LYS A N 1
ATOM 850 C CA . LYS A 1 104 ? 2.691 -7.361 16.683 1.00 51.34 104 LYS A CA 1
ATOM 851 C C . LYS A 1 104 ? 1.685 -6.968 17.773 1.00 51.34 104 LYS A C 1
ATOM 853 O O . LYS A 1 104 ? 1.082 -7.851 18.368 1.00 51.34 104 LYS A O 1
ATOM 858 N N . GLY A 1 105 ? 1.463 -5.673 18.014 1.00 44.00 105 GLY A N 1
ATOM 859 C CA . GLY A 1 105 ? 0.445 -5.196 18.963 1.00 44.00 105 GLY A CA 1
ATOM 860 C C . GLY A 1 105 ? -0.992 -5.221 18.422 1.00 44.00 105 GLY A C 1
ATOM 861 O O . GLY A 1 105 ? -1.941 -5.143 19.196 1.00 44.00 105 GLY A O 1
ATOM 862 N N . SER A 1 106 ? -1.160 -5.341 17.102 1.00 42.34 106 SER A N 1
ATOM 863 C CA . SER A 1 106 ? -2.461 -5.310 16.417 1.00 42.34 106 SER A CA 1
ATOM 864 C C . SER A 1 106 ? -3.021 -6.707 16.111 1.00 42.34 106 SER A C 1
ATOM 866 O O . SER A 1 106 ? -4.203 -6.835 15.770 1.00 42.34 106 SER A O 1
ATOM 868 N N . PHE A 1 107 ? -2.208 -7.758 16.262 1.00 38.69 107 PHE A N 1
ATOM 869 C CA . PHE A 1 107 ? -2.594 -9.166 16.132 1.00 38.69 107 PHE A CA 1
ATOM 870 C C . PHE A 1 107 ? -2.872 -9.809 17.500 1.00 38.69 107 PHE A C 1
ATOM 872 O O . PHE A 1 107 ? -2.217 -10.767 17.895 1.00 38.69 107 PHE A O 1
ATOM 879 N N . PHE A 1 108 ? -3.878 -9.287 18.198 1.00 37.19 108 PHE A N 1
ATOM 880 C CA . PHE A 1 108 ? -4.632 -10.014 19.222 1.00 37.19 108 PHE A CA 1
ATOM 881 C C . PHE A 1 108 ? -6.133 -9.924 18.896 1.00 37.19 108 PHE A C 1
ATOM 883 O O . PHE A 1 108 ? -6.542 -8.942 18.214 1.00 37.19 108 PHE A O 1
#

Foldseek 3Di:
DDPPPDPQWDADPFKIKGKDKDWAAEQVCVRDTDIDMQMDIATGDPCVVVVNVVVVVVSVVLVVVCRVVGHHYHPPDPVVCPVVLVVCQVSPPDPPDGPVRVVVVGPD

Secondary structure (DSSP, 8-state):
--------EEE-SSEEEEEEEEEE--TTTTTPPEEEEEEEEEEPPS-HHHHHHHHHHHHHHHHHHHHHHHTTS--S-GGGGHHHHHHHHHHH--TT--HHHHHHHH--

Radius of gyration: 15.53 Å; Cα contacts (8 Å, |Δi|>4): 123; chains: 1; bounding box: 41×22×40 Å

Mean predicted aligned error: 8.39 Å

pLDDT: mean 79.75, std 17.09, range [30.17, 94.69]

Solvent-accessible surface area (backbone atoms only — not comparable to full-atom values): 6548 Å² total; per-residue (Å²): 136,81,90,74,75,77,82,43,64,49,83,53,97,64,34,27,37,38,38,48,72,52,74,41,47,30,62,77,42,82,84,44,66,41,85,45,74,32,71,49,79,40,60,59,64,96,58,56,68,64,52,41,70,65,46,46,60,55,36,50,51,51,48,50,54,48,44,74,76,44,52,66,30,74,75,91,50,74,77,80,45,58,67,54,52,54,51,50,28,64,77,70,29,57,98,93,44,48,56,70,60,55,49,63,72,55,73,120